Protein AF-A0A358XSI7-F1 (afdb_monomer_lite)

Foldseek 3Di:
DDDDAVVLPFPHPAFQDWDAFPQRWIWTFFQAFIWIADPVVSHIDTDGVVNPFDPGGWHHPQWDADPVGKIWTHGPRGIDIDRPVPDDDDDD

Structure (mmCIF, N/CA/C/O backbone):
data_AF-A0A358XSI7-F1
#
_entry.id   AF-A0A358XSI7-F1
#
loop_
_atom_site.group_PDB
_atom_site.id
_atom_site.type_symbol
_atom_site.label_atom_id
_atom_site.label_alt_id
_atom_site.label_comp_id
_atom_site.label_asym_id
_atom_site.label_entity_id
_atom_site.label_seq_id
_atom_site.pdbx_PDB_ins_code
_atom_site.Cartn_x
_atom_site.Cartn_y
_atom_site.Cartn_z
_atom_site.occupancy
_atom_site.B_iso_or_equiv
_atom_site.auth_seq_id
_atom_site.auth_comp_id
_atom_site.auth_asym_id
_atom_site.auth_atom_id
_atom_site.pdbx_PDB_model_num
ATOM 1 N N . PHE A 1 1 ? -19.932 5.793 10.559 1.00 80.81 1 PHE A N 1
ATOM 2 C CA . PHE A 1 1 ? -18.814 5.979 9.617 1.00 80.81 1 PHE A CA 1
ATOM 3 C C . PHE A 1 1 ? -17.589 6.365 10.424 1.00 80.81 1 PHE A C 1
ATOM 5 O O . PHE A 1 1 ? -17.730 7.193 11.317 1.00 80.81 1 PHE A O 1
ATOM 12 N N . GLU A 1 2 ? -16.450 5.727 10.167 1.00 88.44 2 GLU A N 1
ATOM 13 C CA . GLU A 1 2 ? -15.147 6.096 10.735 1.00 88.44 2 GLU A CA 1
ATOM 14 C C . GLU A 1 2 ? -14.394 6.944 9.704 1.00 88.44 2 GLU A C 1
ATOM 16 O O . GLU A 1 2 ? -14.508 6.694 8.502 1.00 88.44 2 GLU A O 1
ATOM 21 N N . THR A 1 3 ? -13.659 7.954 10.165 1.00 91.75 3 THR A N 1
ATOM 22 C CA . THR A 1 3 ? -12.842 8.820 9.309 1.00 91.75 3 THR A CA 1
ATOM 23 C C . THR A 1 3 ? -11.381 8.582 9.647 1.00 91.75 3 THR A C 1
ATOM 25 O O . THR A 1 3 ? -10.992 8.775 10.792 1.00 91.75 3 THR A O 1
ATOM 28 N N . LEU A 1 4 ? -10.585 8.204 8.646 1.00 93.81 4 LEU A N 1
ATOM 29 C CA . LEU A 1 4 ? -9.138 8.043 8.764 1.00 93.81 4 LEU A CA 1
ATOM 30 C C . LEU A 1 4 ? -8.440 9.175 8.007 1.00 93.81 4 LEU A C 1
ATOM 32 O O . LEU A 1 4 ? -8.748 9.440 6.844 1.00 93.81 4 LEU A O 1
ATOM 36 N N . SER A 1 5 ? -7.511 9.857 8.666 1.00 94.69 5 SER A N 1
ATOM 37 C CA 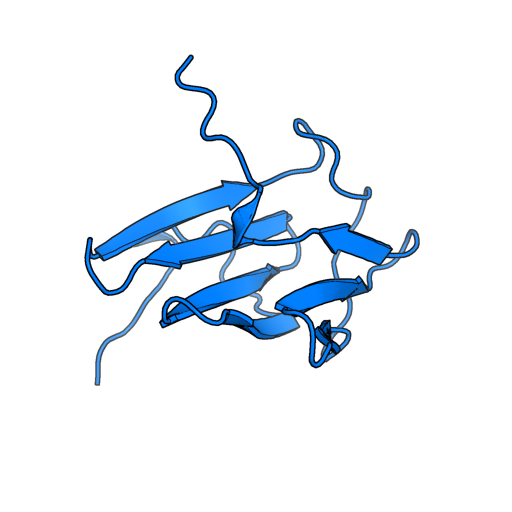. SER A 1 5 ? -6.851 11.060 8.164 1.00 94.69 5 SER A CA 1
ATOM 38 C C . SER A 1 5 ? -5.362 11.090 8.512 1.00 94.69 5 SER A C 1
ATOM 40 O O . SER A 1 5 ? -4.841 10.213 9.201 1.00 94.69 5 SER A O 1
ATOM 42 N N . GLU A 1 6 ? -4.657 12.136 8.069 1.00 94.88 6 GLU A N 1
ATOM 43 C CA . GLU A 1 6 ? -3.249 12.353 8.439 1.00 94.88 6 GLU A CA 1
ATOM 44 C C . GLU A 1 6 ? -3.052 12.465 9.964 1.00 94.88 6 GLU A C 1
ATOM 46 O O . GLU A 1 6 ? -1.998 12.095 10.475 1.00 94.88 6 GLU A O 1
ATOM 51 N N . LYS A 1 7 ? -4.079 12.901 10.713 1.00 94.62 7 LYS A N 1
ATOM 52 C CA . LYS A 1 7 ? -4.038 12.966 12.186 1.00 94.62 7 LYS A CA 1
ATOM 53 C C . LYS A 1 7 ? -4.000 11.587 12.843 1.00 94.62 7 LYS A C 1
ATOM 55 O O . LYS A 1 7 ? -3.497 11.468 13.954 1.00 94.62 7 LYS A O 1
ATOM 60 N N . ASP A 1 8 ? -4.505 10.574 12.149 1.00 94.19 8 ASP A N 1
ATOM 61 C CA . ASP A 1 8 ? -4.587 9.195 12.631 1.00 94.19 8 ASP A CA 1
ATOM 62 C C . ASP A 1 8 ? -3.346 8.380 12.230 1.00 94.19 8 ASP A C 1
ATOM 64 O O . ASP A 1 8 ? -3.162 7.253 12.684 1.00 94.19 8 ASP A O 1
ATOM 68 N N . GLY A 1 9 ? -2.467 8.955 11.399 1.00 94.12 9 GLY A N 1
ATOM 69 C CA . GLY A 1 9 ? -1.203 8.351 10.972 1.00 94.12 9 GLY A CA 1
ATOM 70 C C . GLY A 1 9 ? -1.097 8.063 9.475 1.00 94.12 9 GLY A C 1
ATOM 71 O O . GLY A 1 9 ? -0.057 7.569 9.040 1.00 94.12 9 GLY A O 1
ATOM 72 N N . LEU A 1 10 ? -2.117 8.382 8.671 1.00 95.06 10 LEU A N 1
ATOM 73 C CA . LEU A 1 10 ? -2.034 8.315 7.209 1.00 95.06 10 LEU A CA 1
ATOM 74 C C . LEU A 1 10 ? -0.911 9.233 6.695 1.00 95.06 10 LEU A C 1
ATOM 76 O O . LEU A 1 10 ? -0.826 10.396 7.083 1.00 95.06 10 LEU A O 1
ATOM 80 N N . VAL A 1 11 ? -0.063 8.743 5.788 1.00 93.62 11 VAL A N 1
ATOM 81 C CA . VAL A 1 11 ? 1.107 9.510 5.319 1.00 93.62 11 VAL A CA 1
ATOM 82 C C . VAL A 1 11 ? 0.718 10.753 4.514 1.00 93.62 11 VAL A C 1
ATOM 84 O O . VAL A 1 11 ? 1.433 11.758 4.529 1.00 93.62 11 VAL A O 1
ATOM 87 N N . ASN A 1 12 ? -0.404 10.685 3.791 1.00 93.38 12 ASN A N 1
ATOM 88 C CA . ASN A 1 12 ? -0.947 11.807 3.045 1.00 93.38 12 ASN A CA 1
ATOM 89 C C . ASN A 1 12 ? -2.427 11.602 2.680 1.00 93.38 12 ASN A C 1
ATOM 91 O O . ASN A 1 12 ? -2.812 10.521 2.249 1.00 93.38 12 ASN A O 1
ATOM 95 N N . GLY A 1 13 ? -3.238 12.656 2.789 1.00 92.81 13 GLY A N 1
ATOM 96 C CA . GLY A 1 13 ? -4.678 12.621 2.512 1.00 92.81 13 GLY A CA 1
ATOM 97 C C . GLY A 1 13 ? -5.068 12.548 1.031 1.00 92.81 13 GLY A C 1
ATOM 98 O O . GLY A 1 13 ? -6.231 12.293 0.727 1.00 92.81 13 GLY A O 1
ATOM 99 N N . ALA A 1 14 ? -4.132 12.755 0.097 1.00 94.25 14 ALA A N 1
ATOM 100 C CA . ALA A 1 14 ? -4.398 12.592 -1.331 1.00 94.25 14 ALA A CA 1
ATOM 101 C C . ALA A 1 14 ? -4.242 11.116 -1.726 1.00 94.25 14 ALA A C 1
ATOM 103 O O . ALA A 1 14 ? -3.177 10.687 -2.179 1.00 94.25 14 ALA A O 1
ATOM 104 N N . ILE A 1 15 ? -5.309 10.346 -1.512 1.00 95.50 15 ILE A N 1
ATOM 105 C CA . ILE A 1 15 ? -5.368 8.922 -1.849 1.00 95.50 15 ILE A CA 1
ATOM 106 C C . ILE A 1 15 ? -5.490 8.744 -3.363 1.00 95.50 15 ILE A C 1
ATOM 108 O O . ILE A 1 15 ? -6.375 9.314 -3.996 1.00 95.50 15 ILE A O 1
ATOM 112 N N . GLN A 1 16 ? -4.608 7.925 -3.925 1.00 96.44 16 GLN A N 1
ATOM 113 C CA . GLN A 1 16 ? -4.577 7.576 -5.343 1.00 96.44 16 GLN A CA 1
ATOM 114 C C . GLN A 1 16 ? -5.248 6.230 -5.604 1.00 96.44 16 GLN A C 1
ATOM 116 O O . GLN A 1 16 ? -5.927 6.064 -6.613 1.00 96.44 16 GLN A O 1
ATOM 121 N N . SER A 1 17 ? -5.083 5.265 -4.702 1.00 96.94 17 SER A N 1
ATOM 122 C CA . SER A 1 17 ? -5.785 3.990 -4.773 1.00 96.94 17 SER A CA 1
ATOM 123 C C . SER A 1 17 ? -5.830 3.282 -3.423 1.00 96.94 17 SER A C 1
ATOM 125 O O . SER A 1 17 ? -5.052 3.594 -2.517 1.00 96.94 17 SER A O 1
ATOM 127 N N . ILE A 1 18 ? -6.744 2.319 -3.305 1.00 97.38 18 ILE A N 1
ATOM 128 C CA . ILE A 1 18 ? -6.971 1.518 -2.102 1.00 97.38 18 ILE A CA 1
ATOM 129 C C . ILE A 1 18 ? -7.037 0.040 -2.488 1.00 97.38 18 ILE A C 1
ATOM 131 O O . ILE A 1 18 ? -7.735 -0.318 -3.435 1.00 97.38 18 ILE A O 1
ATOM 135 N N . VAL A 1 19 ? -6.335 -0.816 -1.745 1.00 97.81 19 VAL A N 1
ATOM 136 C CA . VAL A 1 19 ? -6.353 -2.276 -1.922 1.00 97.81 19 VAL A CA 1
ATOM 137 C C . VAL A 1 19 ? -6.407 -2.966 -0.563 1.00 97.81 19 VAL A C 1
ATOM 139 O O . VAL A 1 19 ? -5.651 -2.619 0.339 1.00 97.81 19 VAL A O 1
ATOM 142 N N . GLU A 1 20 ? -7.271 -3.966 -0.414 1.00 97.56 20 GLU A N 1
ATOM 143 C CA . GLU A 1 20 ? -7.328 -4.816 0.779 1.00 97.56 20 GLU A CA 1
ATOM 144 C C . GLU A 1 20 ? -6.541 -6.115 0.558 1.00 97.56 20 GLU A C 1
ATOM 146 O O . GLU A 1 20 ? -6.724 -6.807 -0.451 1.00 97.56 20 GLU A O 1
ATOM 151 N N . ASP A 1 21 ? -5.659 -6.451 1.500 1.00 96.62 21 ASP A N 1
ATOM 152 C CA . ASP A 1 21 ? -4.928 -7.718 1.474 1.00 96.62 21 ASP A CA 1
ATOM 153 C C . ASP A 1 21 ? -5.721 -8.877 2.093 1.00 96.62 21 ASP A C 1
ATOM 155 O O . ASP A 1 21 ? -6.768 -8.694 2.704 1.00 96.62 21 ASP A O 1
ATOM 159 N N . ASP A 1 22 ? -5.207 -10.099 1.964 1.00 96.00 22 ASP A N 1
ATOM 160 C CA . ASP A 1 22 ? -5.926 -11.306 2.405 1.00 96.00 22 ASP A CA 1
ATOM 161 C C . ASP A 1 22 ? -6.031 -11.447 3.934 1.00 96.00 22 ASP A C 1
ATOM 163 O O . ASP A 1 22 ? -6.682 -12.360 4.438 1.00 96.00 22 ASP A O 1
ATOM 167 N N . LYS A 1 23 ? -5.387 -10.551 4.692 1.00 94.56 23 LYS A N 1
ATOM 168 C CA . LYS A 1 23 ? -5.498 -10.459 6.154 1.00 94.56 23 LYS A CA 1
ATOM 169 C C . LYS A 1 23 ? -6.422 -9.318 6.594 1.00 94.56 23 LYS A C 1
ATOM 171 O O . LYS A 1 23 ? -6.476 -9.028 7.789 1.00 94.56 23 LYS A O 1
ATOM 176 N N . GLY A 1 24 ? -7.113 -8.663 5.661 1.00 95.38 24 GLY A N 1
ATOM 177 C CA . GLY A 1 24 ? -8.008 -7.539 5.932 1.00 95.38 24 GLY A CA 1
ATOM 178 C C . GLY A 1 24 ? -7.286 -6.236 6.276 1.00 95.38 24 GLY A C 1
ATOM 179 O O . GLY A 1 24 ? -7.888 -5.325 6.844 1.00 95.38 24 GLY A O 1
ATOM 180 N N . ARG A 1 25 ? -5.980 -6.122 5.988 1.00 96.62 25 ARG A N 1
ATOM 181 C CA . ARG A 1 25 ? -5.276 -4.838 6.106 1.00 96.62 25 ARG A CA 1
ATOM 182 C C . ARG A 1 25 ? -5.534 -4.019 4.853 1.00 96.62 25 ARG A C 1
ATOM 184 O O . ARG A 1 25 ? -5.518 -4.541 3.738 1.00 96.62 25 ARG A O 1
ATOM 191 N N . VAL A 1 26 ? -5.711 -2.719 5.045 1.00 97.25 26 VAL A N 1
ATOM 192 C CA . VAL A 1 26 ? -6.049 -1.796 3.963 1.00 97.25 26 VAL A CA 1
ATOM 193 C C . VAL A 1 26 ? -4.816 -0.998 3.575 1.00 97.25 26 VAL A C 1
ATOM 195 O O . VAL A 1 26 ? -4.206 -0.323 4.404 1.00 97.25 26 VAL A O 1
ATOM 198 N N . TRP A 1 27 ? -4.450 -1.078 2.305 1.00 97.50 27 TRP A N 1
ATOM 199 C CA . TRP A 1 27 ? -3.313 -0.396 1.714 1.00 97.50 27 TRP A CA 1
ATOM 200 C C . TRP A 1 27 ? -3.780 0.822 0.932 1.00 97.50 27 TRP A C 1
ATOM 202 O O . TRP A 1 27 ? -4.663 0.724 0.085 1.00 97.50 27 TRP A O 1
ATOM 212 N N . PHE A 1 28 ? -3.148 1.959 1.192 1.00 97.06 28 PHE A N 1
ATOM 213 C CA . PHE A 1 28 ? -3.427 3.242 0.565 1.00 97.06 28 PHE A CA 1
ATOM 214 C C . PHE A 1 28 ? -2.189 3.697 -0.192 1.00 97.06 28 PHE A C 1
ATOM 216 O O . PHE A 1 28 ? -1.126 3.856 0.416 1.00 97.06 28 PHE A O 1
ATOM 223 N N . SER A 1 29 ? -2.321 3.955 -1.490 1.00 95.94 29 SER A N 1
ATOM 224 C CA . SER A 1 29 ? -1.308 4.698 -2.232 1.00 95.94 29 SER A CA 1
ATOM 225 C C . SER A 1 29 ? -1.613 6.186 -2.210 1.00 95.94 29 SER A C 1
ATOM 227 O O . SER A 1 29 ? -2.767 6.603 -2.299 1.00 95.94 29 SER A O 1
ATOM 229 N N . THR A 1 30 ? -0.574 6.999 -2.047 1.00 93.56 30 THR A N 1
ATOM 230 C CA . THR A 1 30 ? -0.703 8.449 -1.870 1.00 93.56 30 THR A CA 1
ATOM 231 C C . THR A 1 30 ? 0.360 9.197 -2.669 1.00 93.56 30 THR A C 1
ATOM 233 O O . THR A 1 30 ? 1.272 8.599 -3.236 1.00 93.56 30 THR A O 1
ATOM 236 N N . ASN A 1 31 ? 0.327 10.528 -2.657 1.00 90.31 31 ASN A N 1
ATOM 237 C CA . ASN A 1 31 ? 1.402 11.315 -3.269 1.00 90.31 31 ASN A CA 1
ATOM 238 C C . ASN A 1 31 ? 2.735 11.253 -2.503 1.00 90.31 31 ASN A C 1
ATOM 240 O O . ASN A 1 31 ? 3.750 11.692 -3.038 1.00 90.31 31 ASN A O 1
ATOM 244 N N . LYS A 1 32 ? 2.750 10.748 -1.261 1.00 90.31 32 LYS A N 1
ATOM 245 C CA . LYS A 1 32 ? 3.941 10.728 -0.389 1.00 90.31 32 LYS A CA 1
ATOM 246 C C . LYS A 1 32 ? 4.406 9.325 0.013 1.00 90.31 32 LYS A C 1
ATOM 248 O O . LYS A 1 32 ? 5.289 9.203 0.859 1.00 90.31 32 LYS A O 1
ATOM 253 N N . GLY A 1 33 ? 3.834 8.276 -0.5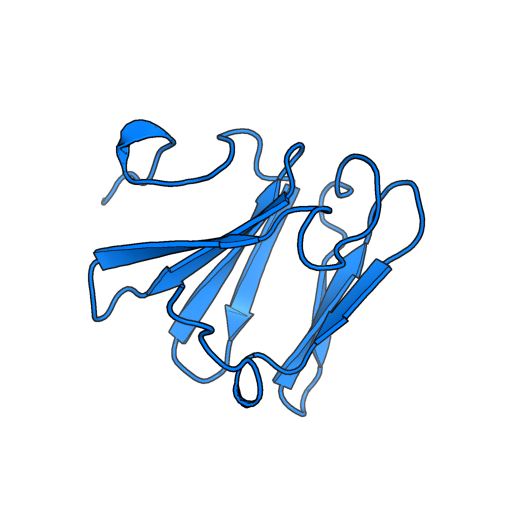73 1.00 93.12 33 GLY A N 1
ATOM 254 C CA . GLY A 1 33 ? 4.179 6.891 -0.254 1.00 93.12 33 GLY A CA 1
ATOM 255 C C . GLY A 1 33 ? 2.954 6.004 -0.069 1.00 93.12 33 GLY A C 1
ATOM 256 O O . GLY A 1 33 ? 1.855 6.342 -0.520 1.00 93.12 33 GLY A O 1
ATOM 257 N N . LEU A 1 34 ? 3.156 4.876 0.610 1.00 95.00 34 LEU A N 1
ATOM 258 C CA . LEU A 1 34 ? 2.100 3.932 0.959 1.00 95.00 34 LEU A CA 1
ATOM 259 C C . LEU A 1 34 ? 1.801 3.985 2.458 1.00 95.00 34 LEU A C 1
ATOM 261 O O . LEU A 1 34 ? 2.711 4.085 3.281 1.00 95.00 34 LEU A O 1
ATOM 265 N N . SER A 1 35 ? 0.534 3.821 2.812 1.00 95.88 35 SER A N 1
ATOM 266 C CA . SER A 1 35 ? 0.093 3.587 4.186 1.00 95.88 35 SER A CA 1
ATOM 267 C C . SER A 1 35 ? -0.638 2.254 4.261 1.00 95.88 35 SER A C 1
ATOM 269 O O . SER A 1 35 ? -1.488 1.965 3.430 1.00 95.88 35 SER A O 1
ATOM 271 N N . CYS A 1 36 ? -0.320 1.438 5.258 1.00 95.94 36 CYS A N 1
ATOM 272 C CA . CYS A 1 36 ? -1.029 0.203 5.575 1.00 95.94 36 CYS A CA 1
ATOM 273 C C . CYS A 1 36 ? -1.767 0.399 6.896 1.00 95.94 36 CYS A C 1
ATOM 275 O O . CYS A 1 36 ? -1.125 0.572 7.931 1.00 95.94 36 CYS A O 1
ATOM 277 N N . TYR A 1 37 ? -3.092 0.348 6.870 1.00 97.06 37 TYR A N 1
ATOM 278 C CA . TYR A 1 37 ? -3.934 0.368 8.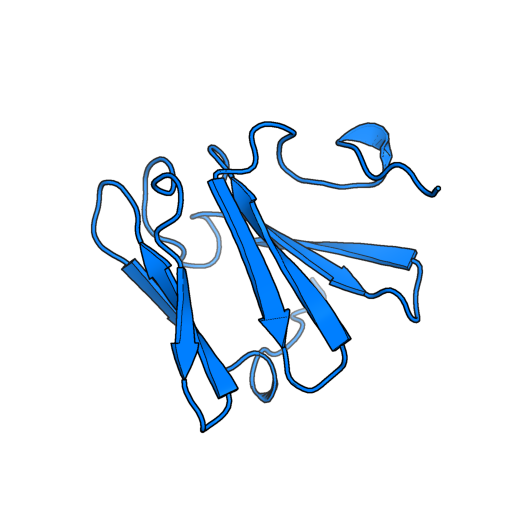057 1.00 97.06 37 TYR A CA 1
ATOM 279 C C . TYR A 1 37 ? -4.246 -1.056 8.504 1.00 97.06 37 TYR A C 1
ATOM 281 O O . TYR A 1 37 ? -4.625 -1.904 7.693 1.00 97.06 37 TYR A O 1
ATOM 289 N N . SER A 1 38 ? -4.095 -1.314 9.799 1.00 95.38 38 SER A N 1
ATOM 290 C CA . SER A 1 38 ? -4.554 -2.543 10.438 1.00 95.38 38 SER A CA 1
ATOM 291 C C . SER A 1 38 ? -5.839 -2.261 11.217 1.00 95.38 38 SER A C 1
ATOM 293 O O . SER A 1 38 ? -5.741 -1.706 12.315 1.00 95.38 38 SER A O 1
ATOM 295 N N . PRO A 1 39 ? -7.025 -2.674 10.725 1.00 94.06 39 PRO A N 1
ATOM 296 C CA . PRO A 1 39 ? -8.277 -2.504 11.467 1.00 94.06 39 PRO A CA 1
ATOM 297 C C . PRO A 1 39 ? -8.254 -3.200 12.831 1.00 94.06 39 PRO A C 1
ATOM 299 O O . PRO A 1 39 ? -8.780 -2.678 13.803 1.00 94.06 39 PRO A O 1
ATOM 302 N N . ALA A 1 40 ? -7.569 -4.343 12.938 1.00 93.56 40 ALA A N 1
ATOM 303 C CA . ALA A 1 40 ? -7.458 -5.096 14.188 1.00 93.56 40 ALA A CA 1
ATOM 304 C C . ALA A 1 40 ? -6.678 -4.357 15.292 1.00 93.56 40 ALA A C 1
ATOM 306 O O . ALA A 1 40 ? -6.842 -4.656 16.473 1.00 93.56 40 ALA A O 1
ATOM 307 N N . HIS A 1 41 ? -5.798 -3.424 14.917 1.00 93.19 41 HIS A N 1
ATOM 308 C CA . HIS A 1 41 ? -4.957 -2.682 15.859 1.00 93.19 41 HIS A CA 1
ATOM 309 C C . HIS A 1 41 ? -5.213 -1.174 15.839 1.00 93.19 41 HIS A C 1
ATOM 311 O O . HIS A 1 41 ? -4.613 -0.471 16.644 1.00 93.19 41 HIS A O 1
ATOM 317 N N . HIS A 1 42 ? -6.064 -0.681 14.934 1.00 93.38 42 HIS A N 1
ATOM 318 C CA . HIS A 1 42 ? -6.289 0.743 14.675 1.00 93.38 42 HIS A CA 1
ATOM 319 C C . HIS A 1 42 ? -4.981 1.535 14.498 1.00 93.38 42 HIS A C 1
ATOM 321 O O . HIS A 1 42 ? -4.819 2.631 15.028 1.00 93.38 42 HIS A O 1
ATOM 327 N N . THR A 1 43 ? -4.017 0.966 13.769 1.00 94.50 43 THR A N 1
ATOM 328 C CA . THR A 1 43 ? -2.704 1.590 13.542 1.00 94.50 43 THR A CA 1
ATOM 329 C C . THR A 1 43 ? -2.347 1.670 12.067 1.00 94.50 43 THR A C 1
ATOM 331 O O . THR A 1 43 ? -2.718 0.808 11.266 1.00 94.50 43 THR A O 1
ATOM 334 N N . PHE A 1 44 ? -1.573 2.703 11.729 1.00 95.25 44 PHE A N 1
ATOM 335 C CA . PHE A 1 44 ? -0.940 2.863 10.427 1.00 95.25 44 PHE A CA 1
ATOM 336 C C . PHE A 1 44 ? 0.531 2.464 10.466 1.00 95.25 44 PHE A C 1
ATOM 338 O O . PHE A 1 44 ? 1.273 2.814 11.383 1.00 95.25 44 PHE A O 1
ATOM 345 N N . LYS A 1 45 ? 0.970 1.799 9.400 1.00 93.44 45 LYS A N 1
ATOM 346 C CA . LYS A 1 45 ? 2.380 1.641 9.060 1.00 93.44 45 LYS A CA 1
ATOM 347 C C . LYS A 1 45 ? 2.646 2.294 7.711 1.00 93.44 45 LYS A C 1
ATOM 349 O O . LYS A 1 45 ? 2.032 1.923 6.713 1.00 93.44 45 LYS A O 1
ATOM 354 N N . ASN A 1 46 ? 3.573 3.246 7.691 1.00 93.56 46 ASN A N 1
ATOM 355 C CA . ASN A 1 46 ? 3.890 4.035 6.505 1.00 93.56 46 ASN A CA 1
ATOM 356 C C . ASN A 1 46 ? 5.178 3.548 5.846 1.00 93.56 46 ASN A C 1
ATOM 358 O O . ASN A 1 46 ? 6.138 3.182 6.524 1.00 93.56 46 ASN A O 1
ATOM 362 N N . TYR A 1 47 ? 5.191 3.576 4.520 1.00 91.38 47 TYR A N 1
ATOM 363 C CA . TYR A 1 47 ? 6.321 3.201 3.684 1.00 91.38 47 TYR A CA 1
ATOM 364 C C . TYR A 1 47 ? 6.612 4.353 2.725 1.00 91.38 47 TYR A C 1
ATOM 366 O O . TYR A 1 47 ? 5.706 4.882 2.078 1.00 91.38 47 TYR A O 1
ATOM 374 N N . SER A 1 48 ? 7.879 4.743 2.639 1.00 86.44 48 SER A N 1
ATOM 375 C CA . SER A 1 48 ? 8.370 5.817 1.774 1.00 86.44 48 SER A CA 1
ATOM 376 C C . SER A 1 48 ? 9.510 5.320 0.882 1.00 86.44 48 SER A C 1
ATOM 378 O O . SER A 1 48 ? 9.949 4.171 0.975 1.00 86.44 48 SER A O 1
ATOM 380 N N . ASN A 1 49 ? 10.020 6.192 0.015 1.00 81.69 49 ASN A N 1
ATOM 381 C CA . ASN A 1 49 ? 11.204 5.913 -0.803 1.00 81.69 49 ASN A CA 1
ATOM 382 C C . ASN A 1 49 ? 12.440 5.519 0.034 1.00 81.69 49 ASN A C 1
ATOM 384 O O . ASN A 1 49 ? 13.248 4.716 -0.422 1.00 81.69 49 ASN A O 1
ATOM 388 N N . ALA A 1 50 ? 12.549 5.984 1.285 1.00 77.81 50 ALA A N 1
ATOM 389 C CA . ALA A 1 50 ? 13.645 5.634 2.194 1.00 77.81 50 ALA A CA 1
ATOM 390 C C . ALA A 1 50 ? 13.750 4.125 2.490 1.00 77.81 50 ALA A C 1
ATOM 392 O O . ALA A 1 50 ? 14.811 3.650 2.886 1.00 77.81 50 ALA A O 1
ATOM 393 N N . VAL A 1 51 ? 12.663 3.372 2.292 1.00 76.44 51 VAL A N 1
ATOM 394 C CA . VAL A 1 51 ? 12.610 1.915 2.498 1.00 76.44 51 VAL A CA 1
ATOM 395 C C . VAL A 1 51 ? 12.443 1.135 1.188 1.00 76.44 51 VAL A C 1
ATOM 397 O O . VAL A 1 51 ? 12.054 -0.029 1.213 1.00 76.44 51 VAL A O 1
ATOM 400 N N . GLY A 1 52 ? 12.749 1.761 0.044 1.00 77.25 52 GLY A N 1
ATOM 401 C CA . GLY A 1 52 ? 12.797 1.099 -1.265 1.00 77.25 52 GLY A CA 1
ATOM 402 C C . GLY A 1 52 ? 11.556 1.271 -2.144 1.00 77.25 52 GLY A C 1
ATOM 403 O O . GLY A 1 52 ? 11.436 0.575 -3.152 1.00 77.25 52 GLY A O 1
ATOM 404 N N . LEU A 1 53 ? 10.631 2.178 -1.803 1.00 82.62 53 LEU A N 1
ATOM 405 C CA . LEU A 1 53 ? 9.572 2.559 -2.745 1.00 82.62 53 LEU A CA 1
ATOM 406 C C . LEU A 1 53 ? 10.133 3.350 -3.929 1.00 82.62 53 LEU A C 1
ATOM 408 O O . LEU A 1 53 ? 11.192 3.972 -3.834 1.00 82.62 53 LEU A O 1
ATOM 412 N N . GLN A 1 54 ? 9.383 3.350 -5.033 1.00 79.88 54 GLN A N 1
ATOM 413 C CA . GLN A 1 54 ? 9.713 4.184 -6.183 1.00 79.88 54 GLN A CA 1
ATOM 414 C C . GLN A 1 54 ? 9.742 5.666 -5.787 1.00 79.88 54 GLN A C 1
ATOM 416 O O . GLN A 1 54 ? 9.047 6.097 -4.862 1.00 79.88 54 GLN A O 1
ATOM 421 N N . GLU A 1 55 ? 10.521 6.460 -6.515 1.00 77.81 55 GLU A N 1
ATOM 422 C CA . GLU A 1 55 ? 10.461 7.912 -6.384 1.00 77.81 55 GLU A CA 1
ATOM 423 C C . GLU A 1 55 ? 9.220 8.489 -7.078 1.00 77.81 55 GLU A C 1
ATOM 425 O O . GLU A 1 55 ? 8.772 7.994 -8.112 1.00 77.81 55 GLU A O 1
ATOM 430 N N . GLY A 1 56 ? 8.700 9.594 -6.543 1.00 79.56 56 GLY A N 1
ATOM 431 C CA . GLY A 1 56 ? 7.553 10.303 -7.113 1.00 79.56 56 GLY A CA 1
ATOM 432 C C . GLY A 1 56 ? 6.196 9.822 -6.594 1.00 79.56 56 GLY A C 1
ATOM 433 O O . GLY A 1 56 ? 6.100 8.971 -5.713 1.00 79.56 56 GLY A O 1
ATOM 434 N N . ALA A 1 57 ? 5.132 10.434 -7.118 1.00 85.69 57 ALA A N 1
ATOM 435 C CA . ALA A 1 57 ? 3.766 10.153 -6.689 1.00 85.69 57 ALA A CA 1
ATOM 436 C C . ALA A 1 57 ? 3.216 8.873 -7.339 1.00 85.69 57 ALA A C 1
ATOM 438 O O . ALA A 1 57 ? 3.492 8.582 -8.511 1.00 85.69 57 ALA A O 1
ATOM 439 N N . PHE A 1 58 ? 2.383 8.144 -6.593 1.00 92.94 58 PHE A N 1
ATOM 440 C CA . PHE A 1 58 ? 1.554 7.083 -7.160 1.00 92.94 58 PHE A CA 1
ATOM 441 C C . PHE A 1 58 ? 0.490 7.670 -8.103 1.00 92.94 58 PHE A C 1
ATOM 443 O O . PHE A 1 58 ? 0.109 8.835 -7.984 1.00 92.94 58 PHE A O 1
ATOM 450 N N . MET A 1 59 ? 0.030 6.874 -9.068 1.00 93.88 59 MET A N 1
ATOM 451 C CA . MET A 1 59 ? -0.982 7.285 -10.045 1.00 93.88 59 MET A CA 1
ATOM 452 C C . MET A 1 59 ? -2.388 6.874 -9.602 1.00 93.88 59 MET A C 1
ATOM 454 O O . MET A 1 59 ? -2.587 5.800 -9.032 1.00 93.88 59 MET A O 1
ATOM 458 N N . LEU A 1 60 ? -3.367 7.729 -9.905 1.00 95.31 60 LEU A N 1
ATOM 459 C CA . LEU A 1 60 ? -4.779 7.502 -9.604 1.00 95.31 60 LEU A CA 1
ATOM 460 C C . LEU A 1 60 ? -5.264 6.172 -10.202 1.00 95.31 60 LEU A C 1
ATOM 462 O O . LEU A 1 60 ? -5.116 5.939 -11.401 1.00 95.31 60 LEU A O 1
ATOM 466 N N . GLY A 1 61 ? -5.836 5.308 -9.362 1.00 94.00 61 GLY A N 1
ATOM 467 C CA . GLY A 1 61 ? -6.370 3.997 -9.745 1.00 94.00 61 GLY A CA 1
ATOM 468 C C . GLY A 1 61 ? -5.322 2.956 -10.152 1.00 94.00 61 GLY A C 1
ATOM 469 O O . GLY A 1 61 ? -5.687 1.843 -10.521 1.00 94.00 61 GLY A O 1
ATOM 470 N N . ALA A 1 62 ? -4.026 3.275 -10.088 1.00 95.62 62 ALA A N 1
ATOM 471 C CA . ALA A 1 62 ? -2.958 2.374 -10.507 1.00 95.62 62 ALA A CA 1
ATOM 472 C C . ALA A 1 62 ? -2.605 1.382 -9.389 1.00 95.62 62 ALA A C 1
ATOM 474 O O . ALA A 1 62 ? -1.536 1.457 -8.784 1.00 95.62 62 ALA A O 1
ATOM 475 N N . SER A 1 63 ? -3.510 0.454 -9.092 1.00 97.00 63 SER A N 1
ATOM 476 C CA . SER A 1 63 ? -3.252 -0.634 -8.150 1.00 97.00 63 SER A CA 1
ATOM 477 C C . SER A 1 63 ? -3.910 -1.935 -8.575 1.00 97.00 63 SER A C 1
ATOM 479 O O . SER A 1 63 ? -4.997 -1.918 -9.148 1.00 97.00 63 SER A O 1
ATOM 481 N N . LEU A 1 64 ? -3.289 -3.057 -8.230 1.00 96.81 64 LEU A N 1
ATOM 482 C CA . LEU A 1 64 ? -3.792 -4.395 -8.523 1.00 96.81 64 LEU A CA 1
ATOM 483 C C . LEU A 1 64 ? -3.436 -5.328 -7.366 1.00 96.81 64 LEU A C 1
ATOM 485 O O . LEU A 1 64 ? -2.318 -5.262 -6.864 1.00 96.81 64 LEU A O 1
ATOM 489 N N . LYS A 1 65 ? -4.361 -6.209 -6.981 1.00 97.88 65 LYS A N 1
ATOM 490 C CA . LYS A 1 65 ? -4.050 -7.406 -6.196 1.00 97.88 65 LYS A CA 1
ATOM 491 C C . LYS A 1 65 ? -4.212 -8.621 -7.100 1.00 97.88 65 LYS A C 1
ATOM 493 O O . LYS A 1 65 ? -5.232 -8.724 -7.779 1.00 97.88 65 LYS A O 1
ATOM 498 N N . THR A 1 66 ? -3.220 -9.494 -7.130 1.00 97.25 66 THR A N 1
ATOM 499 C CA . THR A 1 66 ? -3.281 -10.772 -7.844 1.00 97.25 66 THR A CA 1
ATOM 500 C C . THR A 1 66 ? -3.967 -11.840 -6.994 1.00 97.25 66 THR A C 1
ATOM 502 O O . THR A 1 66 ? -4.126 -11.689 -5.782 1.00 97.25 66 THR A O 1
ATOM 505 N N . ASP A 1 67 ? -4.359 -12.945 -7.624 1.00 95.88 67 ASP A N 1
ATOM 506 C CA . ASP A 1 67 ? -5.052 -14.044 -6.942 1.00 95.88 67 ASP A CA 1
ATOM 507 C C . ASP A 1 67 ? -4.179 -14.758 -5.893 1.00 95.88 67 ASP A C 1
ATOM 509 O O . ASP A 1 67 ? -4.703 -15.354 -4.955 1.00 95.88 67 ASP A O 1
ATOM 513 N N . ASP A 1 68 ? -2.851 -14.686 -6.023 1.00 96.00 68 ASP A N 1
ATOM 514 C CA . ASP A 1 68 ? -1.878 -15.204 -5.053 1.00 96.00 68 ASP A CA 1
ATOM 515 C C . ASP A 1 68 ? -1.470 -14.177 -3.977 1.00 96.00 68 ASP A C 1
ATOM 517 O O . ASP A 1 68 ? -0.573 -14.434 -3.168 1.00 96.00 68 ASP A O 1
ATOM 521 N N . GLY A 1 69 ? -2.153 -13.030 -3.927 1.00 95.69 69 GLY A N 1
ATOM 522 C CA . GLY A 1 69 ? -2.038 -12.050 -2.848 1.00 95.69 69 GLY A CA 1
ATOM 523 C C . GLY A 1 69 ? -0.897 -11.043 -3.008 1.00 95.69 69 GLY A C 1
ATOM 524 O O . GLY A 1 69 ? -0.614 -10.287 -2.073 1.00 95.69 69 GLY A O 1
ATOM 525 N N . GLU A 1 70 ? -0.236 -10.993 -4.165 1.00 97.56 70 GLU A N 1
ATOM 526 C CA . GLU A 1 70 ? 0.713 -9.931 -4.492 1.00 97.56 70 GLU A CA 1
ATOM 527 C C . GLU A 1 70 ? -0.023 -8.619 -4.772 1.00 97.56 70 GLU A C 1
ATOM 529 O O . GLU A 1 70 ? -1.064 -8.590 -5.430 1.00 97.56 70 GLU A O 1
ATOM 534 N N . ILE A 1 71 ? 0.514 -7.507 -4.272 1.00 97.88 71 ILE A N 1
ATOM 535 C CA . ILE A 1 71 ? -0.051 -6.179 -4.509 1.00 97.88 71 ILE A CA 1
ATOM 536 C C . ILE A 1 71 ? 0.916 -5.360 -5.345 1.00 97.88 71 ILE A C 1
ATOM 538 O O . ILE A 1 71 ? 2.097 -5.272 -5.020 1.00 97.88 71 ILE A O 1
ATOM 542 N N . TYR A 1 72 ? 0.378 -4.700 -6.365 1.00 97.44 72 TYR A N 1
ATOM 543 C CA . TYR A 1 72 ? 1.059 -3.745 -7.223 1.00 97.44 72 TYR A CA 1
ATOM 544 C C . TYR A 1 72 ? 0.500 -2.343 -6.997 1.00 97.44 72 TYR A C 1
ATOM 546 O O . TYR A 1 72 ? -0.715 -2.148 -6.942 1.00 97.44 72 TYR A O 1
ATOM 554 N N . PHE A 1 73 ? 1.390 -1.355 -6.956 1.00 97.19 73 PHE A N 1
ATOM 555 C CA . PHE A 1 73 ? 1.054 0.065 -6.998 1.00 97.19 73 PHE A CA 1
ATOM 556 C C . PHE A 1 73 ? 1.900 0.773 -8.059 1.00 97.19 73 PHE A C 1
ATOM 558 O O . PHE A 1 73 ? 3.128 0.808 -7.970 1.00 97.19 73 PHE A O 1
ATOM 565 N N . GLY A 1 74 ? 1.241 1.346 -9.062 1.00 95.56 74 GLY A N 1
ATOM 566 C CA . GLY A 1 74 ? 1.855 2.093 -10.156 1.00 95.56 74 GLY A CA 1
ATOM 567 C C . GLY A 1 74 ? 2.020 3.576 -9.831 1.00 95.56 74 GLY A C 1
ATOM 568 O O . GLY A 1 74 ? 1.177 4.196 -9.182 1.00 95.56 74 GLY A O 1
ATOM 569 N N . GLY A 1 75 ? 3.114 4.162 -10.299 1.00 93.44 75 GLY A N 1
ATOM 570 C CA . GLY A 1 75 ? 3.450 5.563 -10.095 1.00 93.44 75 GLY A CA 1
ATOM 571 C C . GLY A 1 7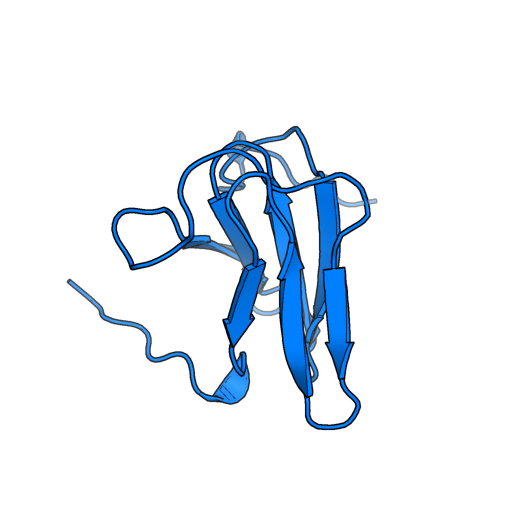5 ? 4.262 6.131 -11.250 1.00 93.44 75 GLY A C 1
ATOM 572 O O . GLY A 1 75 ? 4.496 5.484 -12.270 1.00 93.44 75 GLY A O 1
ATOM 573 N N . GLN A 1 76 ? 4.689 7.380 -11.094 1.00 89.38 76 GLN A N 1
ATOM 574 C CA . GLN A 1 76 ? 5.363 8.130 -12.160 1.00 89.38 76 GLN A CA 1
ATOM 575 C C . GLN A 1 76 ? 6.705 7.532 -12.605 1.00 89.38 76 GLN A C 1
ATOM 577 O O . GLN A 1 76 ? 7.191 7.862 -13.688 1.00 89.38 76 GLN A O 1
ATOM 582 N N . LYS A 1 77 ? 7.333 6.696 -11.774 1.00 89.19 77 LYS A N 1
ATOM 583 C CA . LYS A 1 77 ? 8.659 6.117 -12.026 1.00 89.19 77 LYS A CA 1
ATOM 584 C C . LYS A 1 77 ? 8.625 4.592 -12.124 1.00 89.19 77 LYS A C 1
ATOM 586 O O . LYS A 1 77 ? 9.658 3.949 -11.966 1.00 89.19 77 LYS A O 1
ATOM 591 N N . GLY A 1 78 ? 7.464 4.021 -12.437 1.00 90.75 78 GLY A N 1
ATOM 592 C CA . GLY A 1 78 ? 7.271 2.584 -12.598 1.00 90.75 78 GLY A CA 1
ATOM 593 C C . GLY A 1 78 ? 6.221 2.059 -11.631 1.00 90.75 78 GLY A C 1
ATOM 594 O O . GLY A 1 78 ? 5.149 2.642 -11.480 1.00 90.75 78 GLY A O 1
ATOM 595 N N . PHE A 1 79 ? 6.501 0.935 -10.985 1.00 93.38 79 PHE A N 1
ATOM 596 C CA . PHE A 1 79 ? 5.596 0.340 -10.011 1.00 93.38 79 PHE A CA 1
ATOM 597 C C . PHE A 1 79 ? 6.375 -0.289 -8.862 1.00 93.38 79 PHE A C 1
ATOM 599 O O . PHE A 1 79 ? 7.531 -0.682 -9.008 1.00 93.38 79 PHE A O 1
ATOM 606 N N . ASN A 1 80 ? 5.721 -0.397 -7.714 1.00 94.25 80 ASN A N 1
ATOM 607 C CA . ASN A 1 80 ? 6.165 -1.246 -6.621 1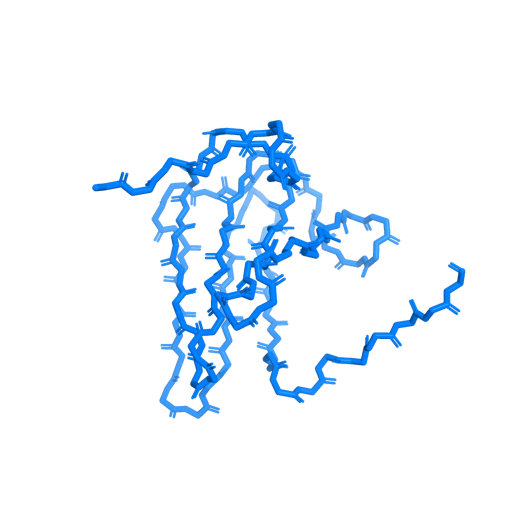.00 94.25 80 ASN A CA 1
ATOM 608 C C . ASN A 1 80 ? 5.262 -2.467 -6.554 1.00 94.25 80 ASN A C 1
ATOM 610 O O . ASN A 1 80 ? 4.061 -2.351 -6.798 1.00 94.25 80 ASN A O 1
ATOM 614 N N . HIS A 1 81 ? 5.840 -3.609 -6.202 1.00 94.62 81 HIS A N 1
ATOM 615 C CA . HIS A 1 81 ? 5.093 -4.827 -5.942 1.00 94.62 81 HIS A CA 1
ATOM 616 C C . HIS A 1 81 ? 5.654 -5.540 -4.717 1.00 94.62 81 HIS A C 1
ATOM 618 O O . HIS A 1 81 ? 6.847 -5.430 -4.423 1.00 94.62 81 HIS A O 1
ATOM 624 N N . PHE A 1 82 ? 4.789 -6.199 -3.957 1.00 95.12 82 PHE A N 1
ATOM 625 C CA . PHE A 1 82 ? 5.186 -6.966 -2.782 1.00 95.12 82 PHE A CA 1
ATOM 626 C C . PHE A 1 82 ? 4.077 -7.920 -2.346 1.00 95.12 82 PHE A C 1
ATOM 628 O O . PHE A 1 82 ? 2.893 -7.650 -2.536 1.00 95.12 82 PHE A O 1
ATOM 635 N N . TYR A 1 83 ? 4.470 -8.989 -1.652 1.00 95.75 83 TYR A N 1
ATOM 636 C CA . TYR A 1 83 ? 3.554 -9.856 -0.914 1.00 95.75 83 TYR A CA 1
ATOM 637 C C . TYR A 1 83 ? 3.363 -9.299 0.502 1.00 95.75 83 TYR A C 1
ATOM 639 O O . TYR A 1 83 ? 4.298 -9.367 1.313 1.00 95.75 83 TYR A O 1
ATOM 647 N N . PRO A 1 84 ? 2.173 -8.787 0.869 1.00 93.38 84 PRO A N 1
ATOM 648 C CA . PRO A 1 84 ? 1.927 -8.227 2.198 1.00 93.38 84 PRO A CA 1
ATOM 649 C C . PRO A 1 84 ? 2.181 -9.233 3.325 1.00 93.38 84 PRO A C 1
ATOM 651 O O . PRO A 1 84 ? 2.514 -8.840 4.447 1.00 93.38 84 PRO A O 1
ATOM 654 N N . ALA A 1 85 ? 2.012 -10.529 3.050 1.00 89.94 85 ALA A N 1
ATOM 655 C CA . ALA A 1 85 ? 2.262 -11.612 3.994 1.00 89.94 85 ALA A CA 1
ATOM 656 C C . ALA A 1 85 ? 3.752 -11.791 4.340 1.00 89.94 85 ALA A C 1
ATOM 658 O O . ALA A 1 85 ? 4.059 -12.301 5.416 1.00 89.94 85 ALA A O 1
ATOM 659 N N . HIS A 1 86 ? 4.666 -11.355 3.466 1.00 89.56 86 HIS A N 1
ATOM 660 C CA . HIS A 1 86 ? 6.114 -11.545 3.612 1.00 89.56 86 HIS A CA 1
ATOM 661 C C . HIS A 1 86 ? 6.850 -10.303 4.128 1.00 89.56 86 HIS A C 1
ATOM 663 O O . HIS A 1 86 ? 8.055 -10.356 4.383 1.00 89.56 86 HIS A O 1
ATOM 669 N N . LEU A 1 87 ? 6.148 -9.182 4.308 1.00 85.12 87 LEU A N 1
ATOM 670 C CA . LEU A 1 87 ? 6.753 -7.961 4.825 1.00 85.12 87 LEU A CA 1
ATOM 671 C C . LEU A 1 87 ? 7.174 -8.140 6.285 1.00 85.12 87 LEU A C 1
ATOM 673 O O . LEU A 1 87 ? 6.341 -8.221 7.189 1.00 85.12 87 LEU A O 1
ATOM 677 N N . LYS A 1 88 ? 8.488 -8.137 6.521 1.00 75.81 88 LYS A N 1
ATOM 678 C CA . LYS A 1 88 ? 9.056 -8.101 7.869 1.00 75.81 88 LYS A CA 1
ATOM 679 C C . LYS A 1 88 ? 8.929 -6.689 8.444 1.00 75.81 88 LYS A C 1
ATOM 681 O O . LYS A 1 88 ? 9.248 -5.694 7.793 1.00 75.81 88 LYS A O 1
ATOM 686 N N . THR A 1 89 ? 8.454 -6.580 9.678 1.00 63.44 89 THR A N 1
ATOM 687 C CA . THR A 1 89 ? 8.568 -5.356 10.475 1.00 63.44 89 THR A CA 1
ATOM 688 C C . THR A 1 89 ? 10.001 -5.260 10.975 1.00 63.44 89 THR A C 1
ATOM 690 O O . THR A 1 89 ? 10.427 -6.098 11.762 1.00 63.44 89 THR A O 1
ATOM 693 N N . ASN A 1 90 ? 10.750 -4.266 10.498 1.00 51.94 90 ASN A N 1
ATOM 694 C CA . ASN A 1 90 ? 12.025 -3.925 11.113 1.00 51.94 90 ASN A CA 1
ATOM 695 C C . ASN A 1 90 ? 11.734 -2.931 12.241 1.00 51.94 90 ASN A C 1
ATOM 697 O O . ASN A 1 90 ? 11.221 -1.844 11.974 1.00 51.94 90 ASN A O 1
ATOM 701 N N . SER A 1 91 ? 11.985 -3.344 13.479 1.00 44.69 91 SER A N 1
ATOM 702 C CA . SER A 1 91 ? 11.860 -2.499 14.666 1.00 44.69 91 SER A CA 1
ATOM 703 C C . SER A 1 91 ? 13.226 -1.870 14.935 1.00 44.69 91 SER A C 1
ATOM 705 O O . SER A 1 91 ? 14.050 -2.493 15.598 1.00 44.69 9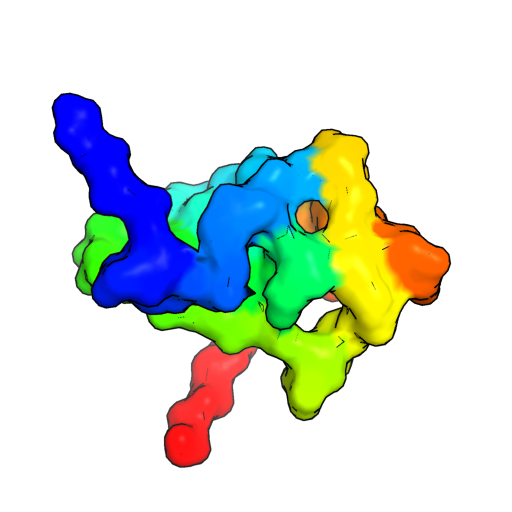1 SER A O 1
ATOM 707 N N . ASN A 1 92 ? 13.482 -0.692 14.364 1.00 36.19 92 ASN A N 1
ATOM 708 C CA . ASN A 1 92 ? 14.594 0.169 14.782 1.00 36.19 92 ASN A CA 1
ATOM 709 C C . ASN A 1 92 ? 14.060 1.267 15.695 1.00 36.19 92 ASN A C 1
ATOM 711 O O . ASN A 1 92 ? 12.970 1.793 15.368 1.00 36.19 92 ASN A O 1
#

Radius of gyration: 12.4 Å; chains: 1; bounding box: 33×28×28 Å

pLDDT: mean 90.64, std 10.62, range [36.19, 97.88]

Sequence (92 aa):
FETLSEKDGLVNGAIQSIVEDDKGRVWFSTNKGLSCYSPAHHTFKNYSNAVGLQEGAFMLGASLKTDDGEIYFGGQKGFNHFYPAHLKTNSN

Secondary structure (DSSP, 8-state):
-----GGGT-S-S-EEEEEE-TTSPEEEEETTEEEEEETTTTEEEEE-GGGTPPSSPEEEEEEEE-TTS-EEEEETTEEEEE-GGG------